Protein AF-A0A3M1PJZ6-F1 (a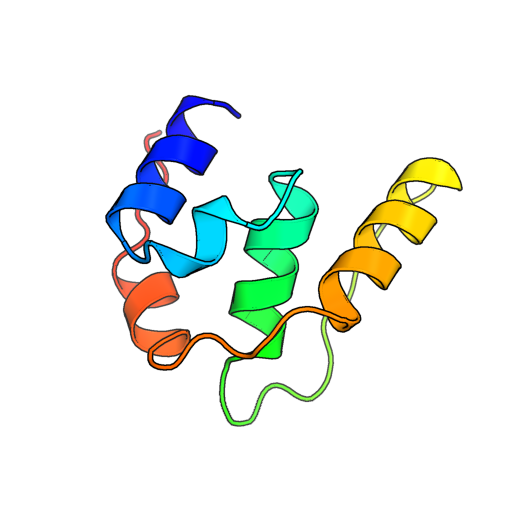fdb_monomer)

Foldseek 3Di:
DVVLQVLLCVLPVLLVVQPDPLLSVLLLQVLDPPRPDDDDDDDDPVVVVSNVVSVVGDHDPPSVVSVVPDDDDD

Radius of gyration: 11.92 Å; Cα contacts (8 Å, |Δi|>4): 70; chains: 1; bounding box: 28×31×30 Å

Structure (mmCIF, N/CA/C/O backbone):
data_AF-A0A3M1PJZ6-F1
#
_entry.id   AF-A0A3M1PJZ6-F1
#
loop_
_atom_site.group_PDB
_atom_site.id
_atom_site.type_symbol
_atom_site.label_atom_id
_atom_site.label_alt_id
_atom_site.label_comp_id
_atom_site.label_asym_id
_atom_site.label_entity_id
_atom_site.label_seq_id
_atom_site.pdbx_PDB_ins_code
_atom_site.Cartn_x
_atom_site.Cartn_y
_atom_site.Cartn_z
_atom_site.occupancy
_atom_site.B_iso_or_equiv
_atom_site.auth_seq_id
_atom_site.auth_comp_id
_atom_site.auth_asym_id
_atom_site.auth_atom_id
_atom_site.pdbx_PDB_model_num
ATOM 1 N N . SER A 1 1 ? 10.789 11.379 -1.836 1.00 68.94 1 SER A N 1
ATOM 2 C CA . SER A 1 1 ? 10.079 10.151 -1.417 1.00 68.94 1 SER A CA 1
ATOM 3 C C . SER A 1 1 ? 10.248 9.873 0.071 1.00 68.94 1 SER A C 1
ATOM 5 O O . SER A 1 1 ? 9.239 9.752 0.744 1.00 68.94 1 SER A O 1
ATOM 7 N N . VAL A 1 2 ? 11.473 9.876 0.613 1.00 83.38 2 VAL A N 1
ATOM 8 C CA . VAL A 1 2 ? 11.760 9.549 2.031 1.00 83.38 2 VAL A CA 1
ATOM 9 C C . VAL A 1 2 ? 10.905 10.325 3.047 1.00 83.38 2 VAL A C 1
ATOM 11 O O . VAL A 1 2 ? 10.452 9.755 4.033 1.00 83.38 2 VAL A O 1
ATOM 14 N N . GLN A 1 3 ? 10.642 11.616 2.819 1.00 87.44 3 GLN A N 1
ATOM 15 C CA . GLN A 1 3 ? 9.770 12.408 3.699 1.00 87.44 3 GLN A CA 1
ATOM 16 C C . GLN A 1 3 ? 8.312 11.921 3.680 1.00 87.44 3 GLN A C 1
ATOM 18 O O . GLN A 1 3 ? 7.692 11.825 4.734 1.00 87.44 3 GLN A O 1
ATOM 23 N N . ILE A 1 4 ? 7.794 11.555 2.502 1.00 89.62 4 ILE A N 1
ATOM 24 C CA . ILE A 1 4 ? 6.441 11.005 2.336 1.00 89.62 4 ILE A CA 1
ATOM 25 C C . ILE A 1 4 ? 6.344 9.640 3.020 1.00 89.62 4 ILE A C 1
ATOM 27 O O . ILE A 1 4 ? 5.392 9.386 3.747 1.00 89.62 4 ILE A O 1
ATOM 31 N N . GLU A 1 5 ? 7.348 8.780 2.834 1.00 90.38 5 GLU A N 1
ATOM 32 C CA . GLU A 1 5 ? 7.406 7.468 3.487 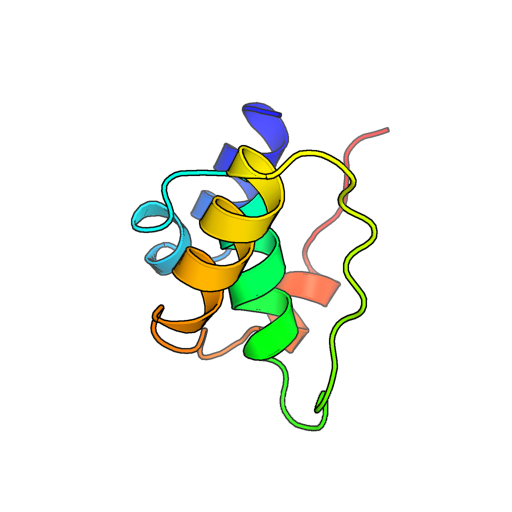1.00 90.38 5 GLU A CA 1
ATOM 33 C C . GLU A 1 5 ? 7.373 7.603 5.011 1.00 90.38 5 GLU A C 1
ATOM 35 O O . GLU A 1 5 ? 6.548 6.970 5.659 1.00 90.38 5 GLU A O 1
ATOM 40 N N . ARG A 1 6 ? 8.194 8.497 5.578 1.00 90.62 6 ARG A N 1
ATOM 41 C CA . ARG A 1 6 ? 8.204 8.766 7.024 1.00 90.62 6 ARG A CA 1
ATOM 42 C C . ARG A 1 6 ? 6.877 9.318 7.530 1.00 90.62 6 ARG A C 1
ATOM 44 O O . ARG A 1 6 ? 6.460 8.980 8.633 1.00 90.62 6 ARG A O 1
ATOM 51 N N . GLN A 1 7 ? 6.223 10.174 6.747 1.00 91.75 7 GLN A N 1
ATOM 52 C CA . GLN A 1 7 ? 4.916 10.711 7.109 1.00 91.75 7 GLN A CA 1
ATOM 53 C C . GLN A 1 7 ? 3.862 9.601 7.142 1.00 91.75 7 GLN A C 1
ATOM 55 O O . GLN A 1 7 ? 3.134 9.495 8.126 1.00 91.75 7 GLN A O 1
ATOM 60 N N . LEU A 1 8 ? 3.820 8.738 6.126 1.00 91.81 8 LEU A N 1
ATOM 61 C CA . LEU A 1 8 ? 2.942 7.567 6.108 1.00 91.81 8 LEU A CA 1
ATOM 62 C C . LEU A 1 8 ? 3.216 6.641 7.306 1.00 91.81 8 LEU A C 1
ATOM 64 O O . LEU A 1 8 ? 2.283 6.301 8.027 1.00 91.81 8 LEU A O 1
ATOM 68 N N . ASP A 1 9 ? 4.486 6.354 7.603 1.00 92.50 9 ASP A N 1
ATOM 69 C CA . ASP A 1 9 ? 4.902 5.520 8.745 1.00 92.50 9 ASP A CA 1
ATOM 70 C C . ASP A 1 9 ? 4.563 6.119 10.116 1.00 92.50 9 ASP A C 1
ATOM 72 O O . ASP A 1 9 ? 4.537 5.406 11.123 1.00 92.50 9 ASP A O 1
ATOM 76 N N . SER A 1 10 ? 4.382 7.440 10.179 1.00 92.44 10 SER A N 1
ATOM 77 C CA . SER A 1 10 ? 3.951 8.144 11.389 1.00 92.44 10 SER A CA 1
ATOM 78 C C . SER A 1 10 ? 2.434 8.125 11.574 1.00 92.44 10 SER A C 1
ATOM 80 O O . SER A 1 10 ? 1.959 8.204 12.704 1.00 92.44 10 SER A O 1
ATOM 82 N N . LEU A 1 11 ? 1.683 8.018 10.473 1.00 92.06 11 LEU A N 1
ATOM 83 C CA . LEU A 1 11 ? 0.224 7.967 10.482 1.00 92.06 11 LEU A CA 1
ATOM 84 C C . LEU A 1 11 ? -0.282 6.549 10.758 1.00 92.06 11 LEU A C 1
ATOM 86 O O . LEU A 1 11 ? -1.302 6.402 11.428 1.00 92.06 11 LEU A O 1
ATOM 90 N N . ASP A 1 12 ? 0.438 5.527 10.286 1.00 92.00 12 ASP A N 1
ATOM 91 C CA . ASP A 1 12 ? 0.176 4.128 10.613 1.00 92.00 12 ASP A CA 1
ATOM 92 C C . ASP A 1 12 ? 1.468 3.294 10.584 1.00 92.00 12 ASP A C 1
ATOM 94 O O . ASP A 1 12 ? 2.172 3.221 9.575 1.00 92.00 12 ASP A O 1
AT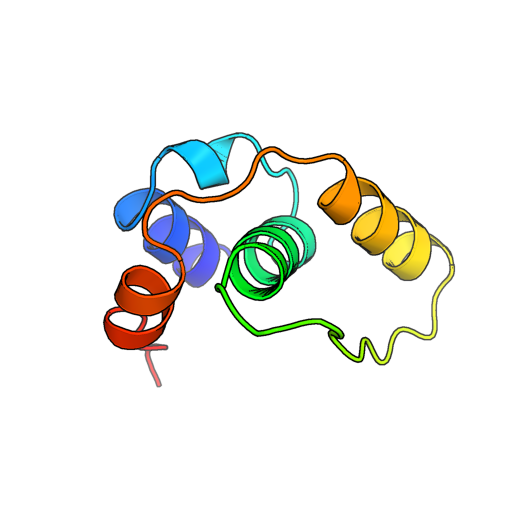OM 98 N N . ALA A 1 13 ? 1.782 2.643 11.708 1.00 91.38 13 ALA A N 1
ATOM 99 C CA . ALA A 1 13 ? 3.001 1.856 11.863 1.00 91.38 13 ALA A CA 1
ATOM 100 C C . ALA A 1 13 ? 3.02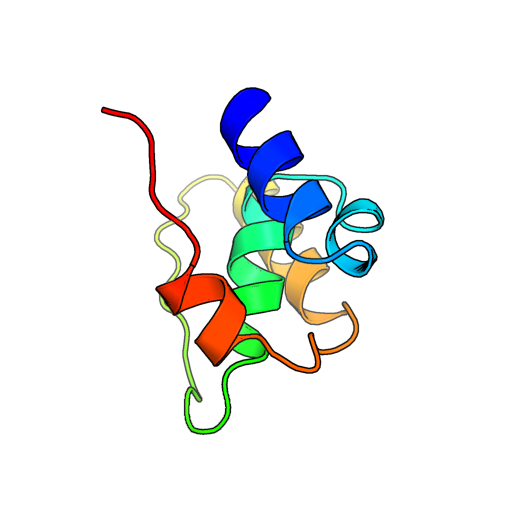6 0.587 10.992 1.00 91.38 13 ALA A C 1
ATOM 102 O O . ALA A 1 13 ? 4.116 0.120 10.668 1.00 91.38 13 ALA A O 1
ATOM 103 N N . SER A 1 14 ? 1.867 0.057 10.579 1.00 89.94 14 SER A N 1
ATOM 104 C CA . SER A 1 14 ? 1.783 -1.118 9.694 1.00 89.94 14 SER A CA 1
ATOM 105 C C . SER A 1 14 ? 2.349 -0.852 8.296 1.00 89.94 14 SER A C 1
ATOM 107 O O . SER A 1 14 ? 2.744 -1.781 7.594 1.00 89.94 14 SER A O 1
ATOM 109 N N . LEU A 1 15 ? 2.462 0.420 7.897 1.00 91.31 15 LEU A N 1
ATOM 110 C CA . LEU A 1 15 ? 3.061 0.806 6.619 1.00 91.31 15 LEU A CA 1
ATOM 111 C C . LEU A 1 15 ? 4.586 0.664 6.604 1.00 91.31 15 LEU A C 1
ATOM 113 O O . LEU A 1 15 ? 5.179 0.659 5.526 1.00 91.31 15 LEU A O 1
ATOM 117 N N . ARG A 1 16 ? 5.231 0.486 7.764 1.00 92.00 16 ARG A N 1
ATOM 118 C CA . ARG A 1 16 ? 6.680 0.232 7.844 1.00 92.00 16 ARG A CA 1
ATOM 119 C C . ARG A 1 16 ? 7.073 -1.117 7.255 1.00 92.00 16 ARG A C 1
ATOM 121 O O . ARG A 1 16 ? 8.207 -1.263 6.813 1.00 92.00 16 ARG A O 1
ATOM 128 N N . ASP A 1 17 ? 6.138 -2.064 7.223 1.00 89.62 17 ASP A N 1
ATOM 129 C CA . ASP A 1 17 ? 6.364 -3.396 6.662 1.00 89.62 17 ASP A CA 1
ATOM 130 C C . ASP A 1 17 ? 6.379 -3.380 5.126 1.00 89.62 17 ASP A C 1
ATOM 132 O O . ASP A 1 17 ? 6.864 -4.325 4.500 1.00 89.62 17 ASP A O 1
ATOM 136 N N . SER A 1 18 ? 5.850 -2.318 4.511 1.00 89.44 18 SER A N 1
ATOM 137 C CA . SER A 1 18 ? 5.868 -2.110 3.064 1.00 89.44 18 SER A CA 1
ATOM 138 C C . SER A 1 18 ? 7.206 -1.521 2.613 1.00 89.44 18 SER A C 1
ATOM 140 O O . SER A 1 18 ? 7.647 -0.479 3.098 1.00 89.44 18 SER A O 1
ATOM 142 N N . GLU A 1 19 ? 7.839 -2.185 1.646 1.00 88.81 19 GLU A N 1
ATOM 143 C CA . GLU A 1 19 ? 9.226 -1.910 1.240 1.00 88.81 19 GLU A CA 1
ATOM 144 C C . GLU A 1 19 ? 9.374 -0.627 0.420 1.00 88.81 19 GLU A C 1
ATOM 146 O O . GLU A 1 19 ? 10.392 0.059 0.497 1.00 88.81 19 GLU A O 1
ATOM 151 N N . THR A 1 20 ? 8.355 -0.292 -0.369 1.00 93.44 20 THR A N 1
ATOM 152 C CA . THR A 1 20 ? 8.384 0.837 -1.299 1.00 93.44 20 THR A CA 1
ATOM 153 C C . THR A 1 20 ? 7.240 1.803 -1.023 1.00 93.44 20 THR A C 1
ATOM 155 O O . THR A 1 20 ? 6.180 1.436 -0.509 1.00 93.44 20 THR A O 1
ATOM 158 N N . LEU A 1 21 ? 7.424 3.067 -1.408 1.00 93.06 21 LEU A N 1
ATOM 159 C CA . LEU A 1 21 ? 6.364 4.072 -1.320 1.00 93.06 21 LEU A CA 1
ATOM 160 C C . LEU A 1 21 ? 5.118 3.678 -2.136 1.00 93.06 21 LEU A C 1
ATOM 162 O O . LEU A 1 21 ? 3.996 3.925 -1.699 1.00 93.06 21 LEU A O 1
ATOM 166 N N . SER A 1 22 ? 5.301 3.043 -3.296 1.00 92.75 22 SER A N 1
ATOM 167 C CA . SER A 1 22 ? 4.213 2.500 -4.117 1.00 92.75 22 SER A CA 1
ATOM 168 C C . SER A 1 22 ? 3.435 1.416 -3.379 1.00 92.75 22 SER A C 1
ATOM 170 O O . SER A 1 22 ? 2.205 1.474 -3.372 1.00 92.75 22 SER A O 1
ATOM 172 N N . GLN A 1 23 ? 4.118 0.486 -2.702 1.00 94.81 23 GLN A N 1
ATOM 173 C CA . GLN A 1 23 ? 3.451 -0.516 -1.868 1.00 94.81 23 GLN A CA 1
ATOM 174 C C . GLN A 1 23 ? 2.647 0.133 -0.739 1.00 94.81 23 GLN A C 1
ATOM 176 O O . GLN A 1 23 ? 1.478 -0.205 -0.577 1.00 94.81 23 GLN A O 1
ATOM 181 N N . LYS A 1 24 ? 3.213 1.117 -0.025 1.00 94.88 24 LYS A N 1
ATOM 182 C CA . LYS A 1 24 ? 2.497 1.850 1.039 1.00 94.88 24 LYS A CA 1
ATOM 183 C C . LYS A 1 24 ? 1.232 2.523 0.508 1.00 94.88 24 LYS A C 1
ATOM 185 O O . LYS A 1 24 ? 0.160 2.376 1.088 1.00 94.88 24 LYS A O 1
ATOM 190 N N . ALA A 1 25 ? 1.339 3.231 -0.616 1.00 93.94 25 ALA A N 1
ATOM 191 C CA . ALA A 1 25 ? 0.206 3.927 -1.219 1.00 93.94 25 ALA A CA 1
ATOM 192 C C . ALA A 1 25 ? -0.896 2.953 -1.664 1.00 93.94 25 ALA A C 1
ATOM 194 O O . ALA A 1 25 ? -2.069 3.161 -1.355 1.00 93.94 25 ALA A O 1
ATOM 195 N N . LEU A 1 26 ? -0.528 1.868 -2.351 1.00 94.88 26 LEU A N 1
ATOM 196 C CA . LEU A 1 26 ? -1.480 0.856 -2.805 1.00 94.88 26 LEU A CA 1
ATOM 197 C C . LEU A 1 26 ? -2.124 0.113 -1.633 1.00 94.88 26 LEU A C 1
ATOM 199 O O . LEU A 1 26 ? -3.331 -0.115 -1.666 1.00 94.88 26 LEU A O 1
ATOM 203 N N . GLN A 1 27 ? -1.363 -0.210 -0.586 1.00 94.94 27 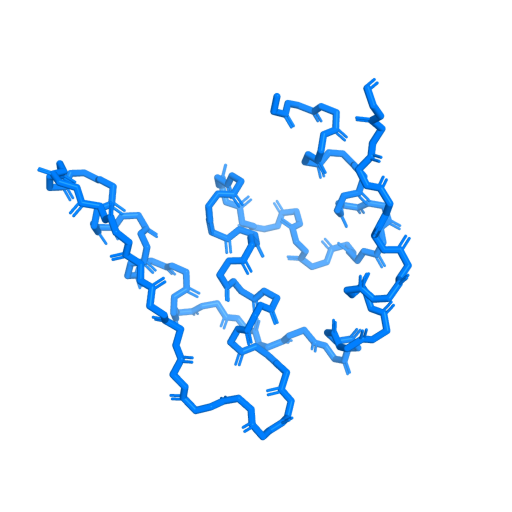GLN A N 1
ATOM 204 C CA . GLN A 1 27 ? -1.882 -0.843 0.626 1.00 94.94 27 GLN A CA 1
ATOM 205 C C . GLN A 1 27 ? -2.959 0.030 1.279 1.00 94.94 27 GLN A C 1
ATOM 207 O O . GLN A 1 27 ? -4.037 -0.467 1.591 1.00 94.94 27 GLN A O 1
ATOM 212 N N . VAL A 1 28 ? -2.725 1.340 1.417 1.00 95.06 28 VAL A N 1
ATOM 213 C CA . VAL A 1 28 ? -3.738 2.268 1.945 1.00 95.06 28 VAL A CA 1
ATOM 214 C C . VAL A 1 28 ? -4.966 2.314 1.037 1.00 95.06 28 VAL A C 1
ATOM 216 O O . VAL A 1 28 ? -6.074 2.095 1.514 1.00 95.06 28 VAL A O 1
ATOM 219 N N . LEU A 1 29 ? -4.792 2.559 -0.266 1.00 94.44 29 LEU A N 1
ATOM 220 C CA . LEU A 1 29 ? -5.915 2.722 -1.200 1.00 94.44 29 LEU A CA 1
ATOM 221 C C . LEU A 1 29 ? -6.794 1.468 -1.286 1.00 94.44 29 LEU A C 1
ATOM 223 O O . LEU A 1 29 ? -8.017 1.574 -1.303 1.00 94.44 29 LEU A O 1
ATOM 227 N N . THR A 1 30 ? -6.183 0.284 -1.303 1.00 94.50 30 THR A N 1
ATOM 228 C CA . THR A 1 30 ? -6.902 -1.003 -1.349 1.00 94.50 30 THR A CA 1
ATOM 229 C C . THR A 1 30 ? -7.544 -1.391 -0.016 1.00 94.50 30 THR A C 1
ATOM 231 O O . THR A 1 30 ? -8.386 -2.283 0.013 1.00 94.50 30 THR A O 1
ATOM 234 N N . SER A 1 31 ? -7.198 -0.703 1.075 1.00 94.69 31 SER A N 1
ATOM 235 C CA . SER A 1 31 ? -7.781 -0.917 2.404 1.00 94.69 31 SER A CA 1
ATOM 236 C C . SER A 1 31 ? -9.000 -0.038 2.688 1.00 94.69 31 SER A C 1
ATOM 238 O O . SER A 1 31 ? -9.620 -0.185 3.739 1.00 94.69 31 SER A O 1
ATOM 240 N N . VAL A 1 32 ? -9.351 0.895 1.796 1.00 95.12 32 VAL A N 1
ATOM 241 C CA . VAL A 1 32 ? -10.506 1.782 1.986 1.00 95.12 32 VAL A CA 1
ATOM 242 C C . VAL A 1 32 ? -11.806 1.018 1.700 1.00 95.12 32 VAL A C 1
ATOM 244 O O . VAL A 1 32 ? -12.002 0.553 0.572 1.00 95.12 32 VAL A O 1
ATOM 247 N N . PRO A 1 33 ? -12.739 0.925 2.665 1.00 93.00 33 PRO A N 1
ATOM 248 C CA . PRO A 1 33 ? -14.039 0.308 2.429 1.00 93.00 33 PRO A CA 1
ATOM 249 C C . PRO A 1 33 ? -14.787 0.975 1.266 1.00 93.00 33 PRO A C 1
ATOM 251 O O . PRO A 1 33 ? -14.905 2.195 1.202 1.00 93.00 33 PRO A O 1
ATOM 254 N N . GLY A 1 34 ? -15.305 0.170 0.337 1.00 93.12 34 GLY A N 1
ATOM 255 C CA . GLY A 1 34 ? -16.042 0.655 -0.836 1.00 93.12 34 GLY A CA 1
ATOM 256 C C . GLY A 1 34 ? -15.175 1.027 -2.047 1.00 93.12 34 GLY A C 1
ATOM 257 O O . GLY A 1 34 ? -15.726 1.227 -3.132 1.00 93.12 34 GLY A O 1
ATOM 258 N N . LEU A 1 35 ? -13.841 1.054 -1.920 1.00 92.12 35 LEU A N 1
ATOM 259 C CA . LEU A 1 35 ? -12.948 1.086 -3.080 1.00 92.12 35 LEU A CA 1
ATOM 260 C C . LEU A 1 35 ? -12.699 -0.338 -3.585 1.00 92.12 35 LEU A C 1
ATOM 262 O O . LEU A 1 35 ? -12.065 -1.153 -2.927 1.00 92.12 35 LEU A O 1
ATOM 266 N N . HIS A 1 36 ? -13.195 -0.629 -4.787 1.00 90.31 36 HIS A N 1
ATOM 267 C CA . HIS A 1 36 ? -13.087 -1.958 -5.403 1.00 90.31 36 HIS A CA 1
ATOM 268 C C . HIS A 1 36 ? -11.960 -2.047 -6.440 1.00 90.31 36 HIS A C 1
ATOM 270 O O . HIS A 1 36 ? -11.566 -3.139 -6.841 1.00 90.31 36 HIS A O 1
ATOM 276 N N . CYS A 1 37 ? -11.467 -0.904 -6.922 1.00 92.06 37 CYS A N 1
ATOM 277 C CA . CYS A 1 37 ? -10.480 -0.841 -7.992 1.00 92.06 37 CYS A CA 1
ATOM 278 C C . CYS A 1 37 ? -9.566 0.374 -7.810 1.00 92.06 37 CYS A C 1
ATOM 280 O O . CYS A 1 37 ? -10.038 1.477 -7.538 1.00 92.06 37 CYS A O 1
ATOM 282 N N . VAL A 1 38 ? -8.263 0.164 -8.006 1.00 92.25 38 VAL A N 1
ATOM 283 C CA . VAL A 1 38 ? -7.240 1.213 -8.052 1.00 92.25 38 VAL A CA 1
ATOM 284 C C . VAL A 1 38 ? -6.535 1.110 -9.400 1.00 92.25 38 VAL A C 1
ATOM 286 O O . VAL A 1 38 ? -5.957 0.074 -9.726 1.00 92.25 38 VAL A O 1
ATOM 289 N N . LEU A 1 39 ? -6.593 2.176 -10.198 1.00 92.69 39 LEU A N 1
ATOM 290 C CA . LEU A 1 39 ? -5.929 2.223 -11.498 1.00 92.69 39 LEU A CA 1
ATOM 291 C C . LEU A 1 39 ? -4.472 2.643 -11.322 1.00 92.69 39 LEU A C 1
ATOM 293 O O . LEU A 1 39 ? -4.185 3.715 -10.791 1.00 92.69 39 LEU A O 1
ATOM 297 N N . LEU A 1 40 ? -3.554 1.811 -11.809 1.00 90.12 40 LEU A N 1
ATOM 298 C CA . LEU A 1 40 ? -2.122 2.050 -11.715 1.00 90.12 40 LEU A CA 1
ATOM 299 C C . LEU A 1 40 ? -1.486 2.133 -13.110 1.00 90.12 40 LEU A C 1
ATOM 301 O O . LEU A 1 40 ? -1.431 1.153 -13.847 1.00 90.12 40 LEU A O 1
ATOM 305 N N . GLY A 1 41 ? -0.961 3.308 -13.460 1.00 92.75 41 GLY A N 1
ATOM 306 C CA . GLY A 1 41 ? -0.362 3.590 -14.770 1.00 92.75 41 GLY A CA 1
ATOM 307 C C . GLY A 1 41 ? 1.134 3.271 -14.879 1.00 92.75 41 GLY A C 1
ATOM 308 O O . GLY A 1 41 ? 1.913 4.160 -15.219 1.00 92.75 41 GLY A O 1
ATOM 309 N N . MET A 1 42 ? 1.559 2.035 -14.600 1.00 91.62 42 MET A N 1
ATOM 310 C CA . MET A 1 42 ? 2.976 1.635 -14.696 1.00 91.62 42 MET A CA 1
ATOM 311 C C . MET A 1 42 ? 3.331 1.057 -16.073 1.00 91.62 42 MET A C 1
ATOM 313 O O . MET A 1 42 ? 2.565 0.302 -16.661 1.00 91.62 42 MET A O 1
ATOM 317 N N . ARG A 1 43 ? 4.521 1.401 -16.591 1.00 93.38 43 ARG A N 1
ATOM 318 C CA . ARG A 1 43 ? 5.014 0.961 -17.921 1.00 93.38 43 ARG A CA 1
ATOM 319 C C . ARG A 1 43 ? 6.255 0.068 -17.875 1.00 93.38 43 ARG A C 1
ATOM 321 O O .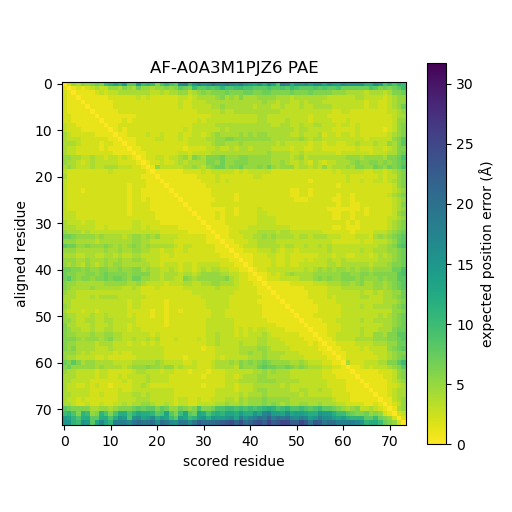 ARG A 1 43 ? 6.738 -0.362 -18.915 1.00 93.38 43 ARG A O 1
ATOM 328 N N . ARG A 1 44 ? 6.813 -0.163 -16.686 1.00 96.00 44 ARG A N 1
ATOM 329 C CA . ARG A 1 44 ? 8.019 -0.974 -16.481 1.00 96.00 44 ARG A CA 1
ATOM 330 C C . ARG A 1 44 ? 7.648 -2.209 -15.677 1.00 96.00 44 ARG A C 1
ATOM 332 O O . ARG A 1 44 ? 7.043 -2.059 -14.619 1.00 96.00 44 ARG A O 1
ATOM 339 N N . THR A 1 45 ? 8.054 -3.386 -16.149 1.00 95.69 45 THR A N 1
ATOM 340 C CA . THR A 1 45 ? 7.757 -4.673 -15.499 1.00 95.69 45 THR A CA 1
ATOM 341 C C . THR A 1 45 ? 8.079 -4.677 -14.000 1.00 95.69 45 THR A C 1
ATOM 343 O O . THR A 1 45 ? 7.176 -5.001 -13.235 1.00 95.69 45 THR A O 1
ATOM 346 N N . PRO A 1 46 ? 9.251 -4.188 -13.535 1.00 94.31 46 PRO A N 1
ATOM 347 C CA . PRO A 1 46 ? 9.560 -4.198 -12.102 1.00 94.31 46 PRO A CA 1
ATOM 348 C C . PRO A 1 46 ? 8.583 -3.382 -11.241 1.00 94.31 46 PRO A C 1
ATOM 350 O O . PRO A 1 46 ? 8.349 -3.709 -10.086 1.00 94.31 46 PRO A O 1
ATOM 353 N N . TYR A 1 47 ? 7.982 -2.319 -11.787 1.00 93.19 47 TYR A N 1
ATOM 354 C CA . TYR A 1 47 ? 7.009 -1.503 -11.047 1.00 93.19 47 TYR A CA 1
ATOM 355 C C . TYR A 1 47 ? 5.621 -2.141 -11.015 1.00 93.19 47 TYR A C 1
ATOM 357 O O . TYR A 1 47 ? 4.855 -1.915 -10.084 1.00 93.19 47 TYR A O 1
ATOM 365 N N . VAL A 1 48 ? 5.292 -2.934 -12.036 1.00 93.81 48 VAL A N 1
ATOM 366 C CA . VAL A 1 48 ? 4.072 -3.744 -12.046 1.00 93.81 48 VAL A CA 1
ATOM 367 C C . VAL A 1 48 ? 4.188 -4.853 -10.999 1.00 93.81 48 VAL A C 1
ATOM 369 O O . VAL A 1 48 ? 3.270 -5.044 -10.210 1.00 93.81 48 VAL A O 1
ATOM 372 N N . GLU A 1 49 ? 5.332 -5.536 -10.941 1.00 94.62 49 GLU A N 1
ATOM 373 C CA . GLU A 1 49 ? 5.610 -6.575 -9.941 1.00 94.62 49 GLU A CA 1
ATOM 374 C C . GLU A 1 49 ? 5.555 -6.031 -8.506 1.00 94.62 49 GLU A C 1
ATOM 376 O O . GLU A 1 49 ? 4.886 -6.618 -7.653 1.00 94.62 49 GLU A O 1
ATOM 381 N N . ASP A 1 50 ? 6.178 -4.874 -8.256 1.00 94.44 50 ASP A N 1
ATOM 382 C CA . ASP A 1 50 ? 6.117 -4.175 -6.965 1.00 94.44 50 ASP A CA 1
ATOM 383 C C . ASP A 1 50 ? 4.672 -3.842 -6.548 1.00 94.44 50 ASP A C 1
ATOM 385 O O . ASP A 1 50 ? 4.276 -4.042 -5.398 1.00 94.44 50 ASP A O 1
ATOM 389 N N . ALA A 1 51 ? 3.839 -3.415 -7.497 1.00 93.00 51 ALA A N 1
ATOM 390 C CA . ALA A 1 51 ? 2.435 -3.137 -7.231 1.00 93.00 51 ALA A CA 1
ATOM 391 C C . ALA A 1 51 ? 1.624 -4.390 -6.884 1.00 93.00 51 ALA A C 1
ATOM 393 O O . ALA A 1 51 ? 0.781 -4.357 -5.987 1.00 93.00 51 ALA A O 1
ATOM 394 N N . PHE A 1 52 ? 1.894 -5.513 -7.553 1.00 92.88 52 PHE A N 1
ATOM 395 C CA . PHE A 1 52 ? 1.275 -6.792 -7.204 1.00 92.88 52 PHE A CA 1
ATOM 396 C C . PHE A 1 52 ? 1.722 -7.299 -5.828 1.00 92.88 52 PHE A C 1
ATOM 398 O O . PHE A 1 52 ? 0.937 -7.958 -5.144 1.00 92.88 52 PHE A O 1
ATOM 405 N N . ALA A 1 53 ? 2.944 -6.982 -5.387 1.00 92.88 53 ALA A N 1
ATOM 406 C CA . ALA A 1 53 ? 3.394 -7.303 -4.035 1.00 92.88 53 ALA A CA 1
ATOM 407 C C . ALA A 1 53 ? 2.569 -6.568 -2.962 1.00 92.88 53 ALA A C 1
ATOM 409 O O . ALA A 1 53 ? 2.274 -7.150 -1.916 1.00 92.88 53 ALA A O 1
ATOM 410 N N . ALA A 1 54 ? 2.115 -5.341 -3.244 1.00 91.12 54 ALA A N 1
ATOM 411 C CA . ALA A 1 54 ? 1.259 -4.568 -2.341 1.00 91.12 54 ALA A CA 1
ATOM 412 C C . ALA A 1 54 ? -0.085 -5.258 -2.044 1.00 91.12 54 ALA A C 1
ATOM 414 O O . ALA A 1 54 ? -0.577 -5.184 -0.923 1.00 91.12 54 ALA A O 1
ATOM 415 N N . LEU A 1 55 ? -0.657 -5.984 -3.015 1.00 89.44 55 LEU A N 1
ATOM 416 C CA . LEU A 1 55 ? -1.947 -6.677 -2.857 1.00 89.44 55 LEU A CA 1
ATOM 417 C C . LEU A 1 55 ? -1.907 -7.839 -1.855 1.00 89.44 55 LEU A C 1
ATOM 419 O O . LEU A 1 55 ? -2.952 -8.313 -1.422 1.00 89.44 55 LEU A O 1
ATOM 423 N N . LYS A 1 56 ? -0.714 -8.323 -1.497 1.00 90.69 56 LYS A N 1
ATOM 424 C CA . LYS A 1 56 ? -0.536 -9.404 -0.515 1.00 90.69 56 LYS A CA 1
ATOM 425 C C . LYS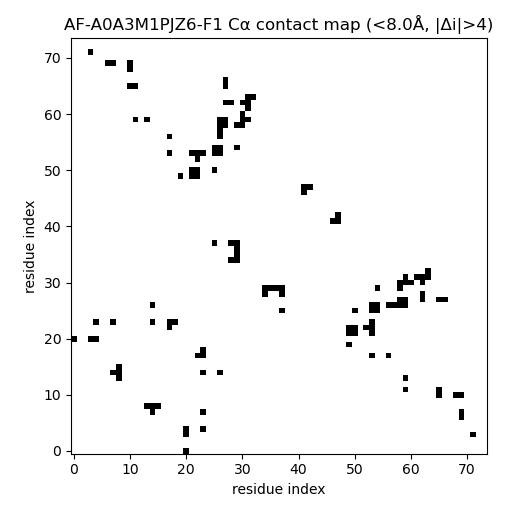 A 1 56 ? -0.452 -8.884 0.922 1.00 90.69 56 LYS A C 1
ATOM 427 O O . LYS A 1 56 ? -0.314 -9.681 1.848 1.00 90.69 56 LYS A O 1
ATOM 432 N N . ARG A 1 57 ? -0.466 -7.563 1.113 1.00 89.88 57 ARG A N 1
ATOM 433 C CA . ARG A 1 57 ? -0.308 -6.926 2.421 1.00 89.88 57 ARG A CA 1
ATOM 434 C C . ARG A 1 57 ? -1.631 -6.925 3.194 1.00 89.88 57 ARG A C 1
ATOM 436 O O . ARG A 1 57 ? -2.698 -6.891 2.581 1.00 89.88 57 ARG A O 1
ATOM 443 N N . PRO A 1 58 ? -1.580 -6.958 4.536 1.00 92.94 58 PRO A N 1
ATOM 444 C CA . PRO A 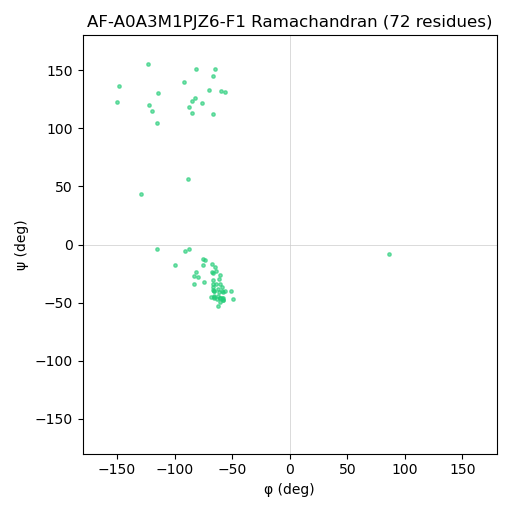1 58 ? -2.780 -6.845 5.352 1.00 92.94 58 PRO A CA 1
ATOM 445 C C . PRO A 1 58 ? -3.431 -5.468 5.187 1.00 92.94 58 PRO A C 1
ATOM 447 O O . PRO A 1 58 ? -2.752 -4.465 4.940 1.00 92.94 58 PRO A O 1
ATOM 450 N N . ALA A 1 59 ? -4.752 -5.434 5.363 1.00 92.06 59 ALA A N 1
ATOM 451 C CA . ALA A 1 59 ? -5.521 -4.202 5.297 1.00 92.06 59 ALA A CA 1
ATOM 452 C C . ALA A 1 59 ? -5.177 -3.246 6.452 1.00 92.06 59 ALA A C 1
ATOM 454 O O . ALA A 1 59 ? -4.942 -3.666 7.586 1.00 92.06 59 ALA A O 1
ATOM 455 N N . VAL A 1 60 ? -5.205 -1.950 6.159 1.00 93.81 60 VAL A N 1
ATOM 456 C CA . VAL A 1 60 ? -4.994 -0.857 7.112 1.00 93.81 60 VAL A CA 1
ATOM 457 C C . VAL A 1 60 ? -6.327 -0.497 7.768 1.00 93.81 60 VAL A C 1
ATOM 459 O O . VAL A 1 60 ? -7.256 -0.056 7.094 1.00 93.81 60 VAL A O 1
ATOM 462 N N . ALA A 1 61 ? -6.425 -0.656 9.092 1.00 88.19 61 ALA A N 1
ATOM 463 C CA . ALA A 1 61 ? -7.686 -0.553 9.837 1.00 88.19 61 ALA A CA 1
ATOM 464 C C . ALA A 1 61 ? -8.391 0.817 9.730 1.00 88.19 61 ALA A C 1
ATOM 466 O O . ALA A 1 61 ? -9.607 0.890 9.883 1.00 88.19 61 ALA A O 1
ATOM 467 N N . GLN A 1 62 ? -7.645 1.899 9.472 1.00 89.56 62 GLN A N 1
ATOM 468 C CA . GLN A 1 62 ? -8.163 3.273 9.379 1.00 89.56 62 GLN A CA 1
ATOM 469 C C . GLN A 1 62 ? -7.702 3.980 8.092 1.00 89.56 62 GLN A C 1
ATOM 471 O O . GLN A 1 62 ? -7.298 5.143 8.108 1.00 89.56 62 GLN A O 1
ATOM 476 N N . ALA A 1 63 ? -7.745 3.271 6.960 1.00 93.31 63 ALA A N 1
ATOM 477 C CA . ALA A 1 63 ? -7.246 3.773 5.679 1.00 93.31 63 ALA A CA 1
ATOM 478 C C . ALA A 1 63 ? -7.885 5.103 5.228 1.00 93.31 63 ALA A C 1
ATOM 480 O O . ALA A 1 63 ? -7.183 5.985 4.733 1.00 93.31 63 ALA A O 1
ATOM 481 N N . GLU A 1 64 ? -9.196 5.283 5.428 1.00 93.19 64 GLU A N 1
ATOM 482 C CA . GLU A 1 64 ? -9.888 6.526 5.056 1.00 93.19 64 GLU A CA 1
ATOM 483 C C . GLU A 1 64 ? -9.406 7.724 5.891 1.00 93.19 64 GLU A C 1
ATOM 485 O O . GLU A 1 64 ? -9.090 8.787 5.351 1.00 93.19 64 GLU A O 1
ATOM 490 N N . ASP A 1 65 ? -9.281 7.548 7.207 1.00 93.62 65 ASP A N 1
ATOM 491 C CA . ASP A 1 65 ? -8.779 8.595 8.099 1.00 93.62 65 ASP A CA 1
ATOM 492 C C . ASP A 1 65 ? -7.310 8.920 7.830 1.00 93.62 65 ASP A C 1
ATOM 494 O O . ASP A 1 65 ? -6.905 10.080 7.940 1.00 93.62 65 ASP A O 1
ATOM 498 N N . LEU A 1 66 ? -6.512 7.920 7.448 1.00 93.81 66 LEU A N 1
ATOM 499 C CA . LEU A 1 66 ? -5.131 8.121 7.023 1.00 93.81 66 LEU A CA 1
ATOM 500 C C . LEU A 1 66 ? -5.072 9.029 5.792 1.00 93.81 66 LEU A C 1
ATOM 502 O O . LEU A 1 66 ? -4.350 10.027 5.817 1.00 93.81 66 LEU A O 1
ATOM 506 N N . LEU A 1 67 ? -5.868 8.744 4.756 1.00 91.12 67 LEU A N 1
ATOM 507 C CA . LEU A 1 67 ? -5.942 9.569 3.544 1.00 91.12 67 LEU A CA 1
ATOM 508 C C . LEU A 1 67 ? -6.368 11.010 3.848 1.00 91.12 67 LEU A C 1
AT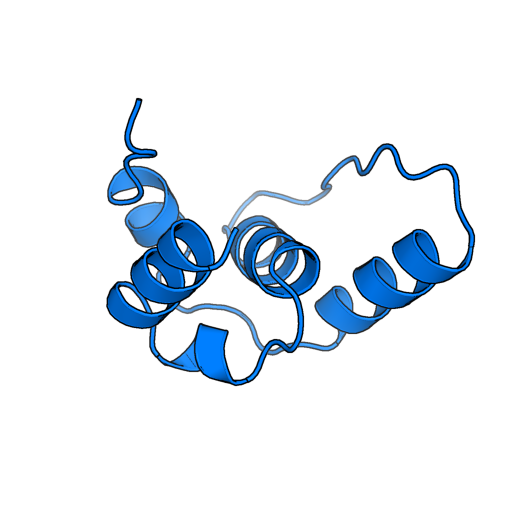OM 510 O O . LEU A 1 67 ? -5.795 11.942 3.292 1.00 91.12 67 LEU A O 1
ATOM 514 N N . ARG A 1 68 ? -7.324 11.211 4.764 1.00 91.94 68 ARG A N 1
ATOM 515 C CA . ARG A 1 68 ? -7.766 12.553 5.190 1.00 91.94 68 ARG A CA 1
ATOM 516 C C . ARG A 1 68 ? -6.683 13.330 5.943 1.00 91.94 68 ARG A C 1
ATOM 518 O O . ARG A 1 68 ? -6.604 14.552 5.826 1.00 91.94 68 ARG A O 1
ATOM 525 N N . LYS A 1 69 ? -5.875 12.641 6.754 1.00 92.25 69 LYS A N 1
ATOM 526 C CA . LYS A 1 69 ? -4.783 13.240 7.545 1.00 92.25 69 LYS A CA 1
ATOM 527 C C . LYS A 1 69 ? -3.518 13.461 6.723 1.00 92.25 69 LYS A C 1
ATOM 529 O O . LYS A 1 69 ? -2.699 14.308 7.086 1.00 92.25 69 LYS A O 1
ATOM 534 N N . PHE A 1 70 ? -3.340 12.708 5.642 1.00 91.94 70 PHE A N 1
ATOM 535 C CA . PHE A 1 70 ? -2.193 12.847 4.766 1.00 91.94 70 PHE A CA 1
ATOM 536 C C . PHE A 1 70 ? -2.237 14.201 4.047 1.00 91.94 70 PHE A C 1
ATOM 538 O O . PHE A 1 70 ? -3.095 14.466 3.210 1.00 91.94 70 PHE A O 1
ATOM 545 N N . LYS A 1 71 ? -1.285 15.071 4.390 1.00 86.31 71 LYS A N 1
ATOM 546 C CA . LYS A 1 71 ? -1.075 16.368 3.747 1.00 86.31 71 LYS A CA 1
ATOM 547 C C . LYS A 1 71 ? 0.288 16.336 3.066 1.00 86.31 71 LYS A C 1
ATOM 549 O O . LYS A 1 71 ? 1.285 16.377 3.795 1.00 86.31 71 LYS A O 1
ATOM 554 N N . PRO A 1 72 ? 0.365 16.207 1.731 1.00 71.38 72 PRO A N 1
ATOM 555 C CA . PRO A 1 72 ? 1.641 16.360 1.053 1.00 71.38 72 PRO A CA 1
ATOM 556 C C . PRO A 1 72 ? 2.163 17.772 1.344 1.00 71.38 72 PRO A C 1
ATOM 558 O O . PRO A 1 72 ? 1.402 18.735 1.309 1.00 71.38 72 PRO A O 1
ATOM 561 N N . SER A 1 73 ? 3.433 17.876 1.732 1.00 67.44 73 SER A N 1
ATOM 562 C CA . SER A 1 73 ? 4.104 19.176 1.806 1.00 67.44 73 SER A CA 1
ATOM 563 C C . SER A 1 73 ? 4.314 19.680 0.375 1.00 67.44 73 SER A C 1
ATOM 565 O O . SER A 1 73 ? 4.746 18.879 -0.458 1.00 67.44 73 SER A O 1
ATOM 567 N N . ASP A 1 74 ? 3.971 20.945 0.115 1.00 58.06 74 ASP A N 1
ATOM 568 C CA . ASP A 1 74 ? 4.262 21.637 -1.153 1.00 58.06 74 ASP A CA 1
ATOM 569 C C . ASP A 1 74 ? 5.772 21.687 -1.447 1.00 58.06 74 ASP A C 1
ATOM 571 O O . ASP A 1 74 ? 6.564 21.842 -0.482 1.00 58.06 74 ASP A O 1
#

Nearest PDB structures (foldseek):
  7utf-assembly1_A  TM=7.122E-01  e=5.478E-01  Rhizobium leguminosarum
  7utf-assembly2_D  TM=6.810E-01  e=1.082E+00  Rhizobium leguminosarum
  8jwo-assembly2_I  TM=6.160E-01  e=1.569E+00  Streptomyces xinghaiensis
  8jwk-assembly1_D  TM=6.606E-01  e=2.010E+00  Streptomyces xinghaiensis
  8xr2-assembly2_J  TM=6.215E-01  e=1.776E+00  Streptomyces xinghaiensis

Secondary structure (DSSP, 8-state):
-HHHHHHHHHH-GGGGG-SSHHHHHHHHHHTSTT---------SHHHHHHHHHHTTSPPPTTHHHHHHH-----

pLDDT: mean 90.79, std 6.33, range [58.06, 96.0]

Sequence (74 aa):
SVQIERQLDSLDASLRDSETLSQKALQVLTSVPGLHCVLLGMRRTPYVEDAFAALKRPAVAQAEDLLRKFKPSD

Mean predicted aligned error: 3.55 Å

Solvent-accessible surface area (backbone atoms only — not comparable to full-atom values): 4593 Å² total; per-residue (Å²): 107,71,68,59,46,52,51,50,37,70,74,38,66,77,43,64,78,38,92,43,66,65,22,36,53,47,29,35,56,67,28,25,88,90,52,88,78,83,91,77,95,69,89,47,70,72,57,48,54,47,49,58,56,19,74,76,54,78,72,40,95,56,25,60,61,46,59,72,68,60,70,83,81,133